Protein AF-A0A8B3EZ44-F1 (afdb_monomer_lite)

Sequence (104 aa):
MDNFSSDHFDFDDVQIYIIEEHIKGNKTIIKTDEVQKLLKETYYGAGSPKRKKEALDIIGYFETIRTFPTFEGKRKSFRVIAIGNPQRASKAVAAFLESMYEPP

Radius of gyration: 15.09 Å; chains: 1; bounding box: 39×29×43 Å

Secondary structure (DSSP, 8-state):
--S-SSS-----HHHHHHHHHHHTT--EEE--HHHHHHHHHHS-STTHHHHHHHHHHHTTEEEEEEEEE-TTS-EEEEEEEEES-HHHHHHHHHHHHHHHH---

Organism: NCBI:txid44688

Foldseek 3Di:
DPPQPDDQPPQFPLLVVQLVCVVVVNQKAFCDPVSVVSLCVRQDDPCSVVVSQVSQVQLQKHWDWDWDQDPVRDIDITTIIHGNDVVSNVSSNVSVVVVVPDDD

pLDDT: mean 85.62, std 14.69, range [35.66, 96.62]

Structure (mmCIF, N/CA/C/O backbone):
data_AF-A0A8B3EZ44-F1
#
_entry.id   AF-A0A8B3EZ44-F1
#
loop_
_atom_site.group_PDB
_atom_site.id
_atom_site.type_symbol
_atom_site.label_atom_id
_atom_site.label_alt_id
_atom_site.label_comp_id
_atom_site.label_asym_id
_atom_site.label_entity_id
_atom_site.label_seq_id
_atom_site.pdbx_PDB_ins_code
_atom_site.Cartn_x
_atom_site.Cartn_y
_atom_site.Cartn_z
_atom_site.occupancy
_atom_site.B_iso_or_equiv
_atom_site.auth_seq_id
_atom_site.auth_comp_id
_atom_site.auth_asym_id
_atom_site.auth_atom_id
_atom_site.pdbx_PDB_model_num
ATOM 1 N N . MET A 1 1 ? 2.481 11.389 -22.378 1.00 35.66 1 MET A N 1
ATOM 2 C CA . MET A 1 1 ? 3.547 10.472 -21.936 1.00 35.66 1 MET A CA 1
ATOM 3 C C . MET A 1 1 ? 2.869 9.347 -21.186 1.00 35.66 1 MET A C 1
ATOM 5 O O . MET A 1 1 ? 2.456 9.536 -20.047 1.00 35.66 1 MET A O 1
ATOM 9 N N . ASP A 1 2 ? 2.638 8.238 -21.878 1.00 39.41 2 ASP A N 1
ATOM 10 C CA . ASP A 1 2 ? 2.131 7.006 -21.285 1.00 39.41 2 ASP A CA 1
ATOM 11 C C . ASP A 1 2 ? 3.287 6.322 -20.556 1.00 39.41 2 ASP A C 1
ATOM 13 O O . ASP A 1 2 ? 4.099 5.639 -21.167 1.00 39.41 2 ASP A O 1
ATOM 17 N N . ASN A 1 3 ? 3.390 6.534 -19.243 1.00 43.97 3 ASN A N 1
ATOM 18 C CA . ASN A 1 3 ? 4.411 5.908 -18.386 1.00 43.97 3 ASN A CA 1
ATOM 19 C C . ASN A 1 3 ? 4.152 4.403 -18.144 1.00 43.97 3 ASN A C 1
ATOM 21 O O . ASN A 1 3 ? 4.413 3.900 -17.059 1.00 43.97 3 ASN A O 1
ATOM 25 N N . PHE A 1 4 ? 3.571 3.697 -19.112 1.00 51.06 4 PHE A N 1
ATOM 26 C CA . PHE A 1 4 ? 3.177 2.289 -18.996 1.00 51.06 4 PHE A CA 1
ATOM 27 C C . PHE A 1 4 ? 3.585 1.505 -20.251 1.00 51.06 4 PHE A C 1
ATOM 29 O O . PHE A 1 4 ? 2.822 0.693 -20.761 1.00 51.06 4 PHE A O 1
ATOM 36 N N . SER A 1 5 ? 4.764 1.805 -20.798 1.00 41.59 5 SER A N 1
ATOM 37 C CA . SER A 1 5 ? 5.341 1.055 -21.912 1.00 41.59 5 SER A CA 1
ATOM 38 C C . SER A 1 5 ? 6.316 0.017 -21.367 1.00 41.59 5 SER A C 1
ATOM 40 O O . SER A 1 5 ? 7.407 0.395 -20.973 1.00 41.59 5 SER A O 1
ATOM 42 N N . SER A 1 6 ? 5.909 -1.255 -21.379 1.00 42.88 6 SER A N 1
ATOM 43 C CA . SER A 1 6 ? 6.721 -2.476 -21.570 1.00 42.88 6 SER A CA 1
ATOM 44 C C . SER A 1 6 ? 8.015 -2.722 -20.763 1.00 42.88 6 SER A C 1
ATOM 46 O O . SER A 1 6 ? 8.658 -3.740 -21.008 1.00 42.88 6 SER A O 1
ATOM 48 N N . ASP A 1 7 ? 8.413 -1.879 -19.817 1.00 46.81 7 ASP A N 1
ATOM 49 C CA . ASP A 1 7 ? 9.476 -2.215 -18.868 1.00 46.81 7 ASP A CA 1
ATOM 50 C C . ASP A 1 7 ? 8.857 -3.050 -17.742 1.00 46.81 7 ASP A C 1
ATOM 52 O O . ASP A 1 7 ? 7.855 -2.629 -17.156 1.00 46.81 7 ASP A O 1
ATOM 56 N N . HIS A 1 8 ? 9.412 -4.236 -17.464 1.00 53.78 8 HIS A N 1
ATOM 57 C CA . HIS A 1 8 ? 9.010 -5.064 -16.325 1.00 53.78 8 HIS A CA 1
ATOM 58 C C . HIS A 1 8 ? 8.858 -4.185 -15.083 1.00 53.78 8 HIS A C 1
ATOM 60 O O . HIS A 1 8 ? 9.807 -3.554 -14.613 1.00 53.78 8 HIS A O 1
ATOM 66 N N . PHE A 1 9 ? 7.626 -4.086 -14.594 1.00 63.53 9 PHE A N 1
ATOM 67 C CA . PHE A 1 9 ? 7.335 -3.302 -13.413 1.00 63.53 9 PHE A CA 1
ATOM 68 C C . PHE A 1 9 ? 7.755 -4.140 -12.206 1.00 63.53 9 PHE A C 1
ATOM 70 O O . PHE A 1 9 ? 6.985 -4.969 -11.726 1.00 63.53 9 PHE A O 1
ATOM 77 N N . ASP A 1 10 ? 8.990 -3.955 -11.741 1.00 79.31 10 ASP A N 1
ATOM 78 C CA . ASP A 1 10 ? 9.467 -4.577 -10.506 1.00 79.31 10 ASP A CA 1
ATOM 79 C C . ASP A 1 10 ? 8.754 -3.920 -9.318 1.00 79.31 10 ASP A C 1
ATOM 81 O O . ASP A 1 10 ? 9.190 -2.902 -8.771 1.00 79.31 10 ASP A O 1
ATOM 85 N N . PHE A 1 11 ? 7.597 -4.472 -8.955 1.00 88.38 11 PHE A N 1
ATOM 86 C CA . PHE A 1 11 ? 6.870 -4.068 -7.761 1.00 88.38 11 PHE A CA 1
ATOM 87 C C . PHE A 1 11 ? 7.653 -4.481 -6.514 1.00 88.38 11 PHE A C 1
ATOM 89 O O . PHE A 1 11 ? 8.079 -5.628 -6.384 1.00 88.38 11 PHE A O 1
ATOM 96 N N . ASP A 1 12 ? 7.805 -3.558 -5.567 1.00 91.50 12 ASP A N 1
ATOM 97 C CA . ASP A 1 12 ? 8.353 -3.892 -4.253 1.00 91.50 12 ASP A CA 1
ATOM 98 C C . ASP A 1 12 ? 7.336 -4.668 -3.388 1.00 91.50 12 ASP A C 1
ATOM 100 O O . ASP A 1 12 ? 6.133 -4.681 -3.670 1.00 91.50 12 ASP A O 1
ATOM 104 N N . ASP A 1 13 ? 7.802 -5.290 -2.299 1.00 91.88 13 ASP A N 1
ATOM 105 C CA . ASP A 1 13 ? 6.958 -6.132 -1.433 1.00 91.88 13 ASP A CA 1
ATOM 106 C C . ASP A 1 13 ? 5.708 -5.404 -0.901 1.00 91.88 13 ASP A C 1
ATOM 108 O O . ASP A 1 13 ? 4.647 -6.006 -0.720 1.00 91.88 13 ASP A O 1
ATOM 112 N N . VAL A 1 14 ? 5.803 -4.091 -0.653 1.00 94.31 14 VAL A N 1
ATOM 113 C CA . VAL A 1 14 ? 4.665 -3.284 -0.192 1.00 94.31 14 VAL A CA 1
ATOM 114 C C . VAL A 1 14 ? 3.665 -3.091 -1.324 1.00 94.31 14 VAL A C 1
ATOM 116 O O . VAL A 1 14 ? 2.459 -3.208 -1.098 1.00 94.31 14 VAL A O 1
ATOM 119 N N . GLN A 1 15 ? 4.140 -2.768 -2.525 1.00 94.38 15 GLN A N 1
ATOM 120 C CA . GLN A 1 15 ? 3.287 -2.583 -3.693 1.00 94.38 15 GLN A CA 1
ATOM 121 C C . GLN A 1 15 ? 2.561 -3.880 -4.055 1.00 94.38 15 GLN A C 1
ATOM 123 O O . GLN A 1 15 ? 1.347 -3.835 -4.258 1.00 94.38 15 GLN A O 1
ATOM 128 N N . ILE A 1 16 ? 3.264 -5.018 -4.038 1.00 94.38 16 ILE A N 1
ATOM 129 C CA . ILE A 1 16 ? 2.677 -6.348 -4.250 1.00 94.38 16 ILE A CA 1
ATOM 130 C C . ILE A 1 16 ? 1.568 -6.596 -3.226 1.00 94.38 16 ILE A C 1
ATOM 132 O O . ILE A 1 16 ? 0.422 -6.823 -3.610 1.00 94.38 16 ILE A O 1
ATOM 136 N N . TYR A 1 17 ? 1.863 -6.444 -1.930 1.00 94.81 17 TYR A N 1
ATOM 137 C CA . TYR A 1 17 ? 0.874 -6.637 -0.866 1.00 94.81 17 TYR A CA 1
ATOM 138 C C . TYR A 1 17 ? -0.385 -5.775 -1.066 1.00 94.81 17 TYR A C 1
ATOM 140 O O . TYR A 1 17 ? -1.513 -6.249 -0.926 1.00 94.81 17 TYR A O 1
ATOM 148 N N . ILE A 1 18 ? -0.220 -4.498 -1.427 1.00 95.38 18 ILE A N 1
ATOM 149 C CA . ILE A 1 18 ? -1.350 -3.586 -1.653 1.00 95.38 18 ILE A CA 1
ATOM 150 C C . ILE A 1 18 ? -2.179 -4.002 -2.875 1.00 95.38 18 ILE A C 1
ATOM 152 O O . ILE A 1 18 ? -3.410 -3.909 -2.835 1.00 95.38 18 ILE A O 1
ATOM 156 N N . ILE A 1 19 ? -1.524 -4.430 -3.956 1.00 94.25 19 ILE A N 1
ATOM 157 C CA . ILE A 1 19 ? -2.185 -4.897 -5.178 1.00 94.25 19 ILE A CA 1
ATOM 158 C C . ILE A 1 19 ? -2.965 -6.188 -4.897 1.00 94.25 19 ILE A C 1
ATOM 160 O O . ILE A 1 19 ? -4.132 -6.284 -5.277 1.00 94.25 19 ILE A O 1
ATOM 164 N N . GLU A 1 20 ? -2.389 -7.139 -4.163 1.00 94.06 20 GLU A N 1
ATOM 165 C CA . GLU A 1 20 ? -3.082 -8.364 -3.750 1.00 94.06 20 GLU A CA 1
ATOM 166 C C . GLU A 1 20 ? -4.319 -8.069 -2.895 1.00 94.06 20 GLU A C 1
ATOM 168 O O . GLU A 1 20 ? -5.396 -8.620 -3.133 1.00 94.06 20 GLU A O 1
ATOM 173 N N . GLU A 1 21 ? -4.203 -7.163 -1.921 1.00 94.88 21 GLU A N 1
ATOM 174 C CA . GLU A 1 21 ? -5.346 -6.723 -1.120 1.00 94.88 21 GLU A CA 1
ATOM 175 C C . GLU A 1 21 ? -6.415 -6.043 -1.988 1.00 94.88 21 GLU A C 1
ATOM 177 O O . GLU A 1 21 ? -7.608 -6.292 -1.796 1.00 94.88 21 GLU A O 1
ATOM 182 N N . HIS A 1 22 ? -6.024 -5.258 -3.000 1.00 94.06 22 HIS A N 1
ATOM 183 C CA . HIS A 1 22 ? -6.969 -4.701 -3.972 1.00 94.06 22 HIS A CA 1
ATOM 184 C C . HIS A 1 22 ? -7.741 -5.800 -4.702 1.00 94.06 22 HIS A C 1
ATOM 186 O O . HIS A 1 22 ? -8.966 -5.711 -4.801 1.00 94.06 22 HIS A O 1
ATOM 192 N N . ILE A 1 23 ? -7.041 -6.823 -5.203 1.00 92.38 23 ILE A N 1
ATOM 193 C CA . ILE A 1 23 ? -7.631 -7.949 -5.940 1.00 92.38 23 ILE A CA 1
ATOM 194 C C . ILE A 1 23 ? -8.634 -8.704 -5.056 1.00 92.38 23 ILE A C 1
ATOM 196 O O . ILE A 1 23 ? -9.714 -9.062 -5.522 1.00 92.38 23 ILE A O 1
ATOM 200 N N . LYS A 1 24 ? -8.343 -8.853 -3.756 1.00 93.88 24 LYS A N 1
ATOM 201 C CA . LYS A 1 24 ? -9.272 -9.422 -2.757 1.00 93.88 24 LYS A CA 1
ATOM 202 C C . LYS A 1 24 ? -10.474 -8.516 -2.436 1.00 93.88 24 LYS A C 1
ATOM 204 O O . LYS A 1 24 ? -11.376 -8.930 -1.713 1.00 93.88 24 LYS A O 1
ATOM 209 N N . GLY A 1 25 ? -10.504 -7.285 -2.949 1.00 90.50 25 GLY A N 1
ATOM 210 C CA . GLY A 1 25 ? -11.564 -6.296 -2.727 1.00 90.50 25 GLY A CA 1
ATOM 211 C C . GLY A 1 25 ? -11.270 -5.273 -1.620 1.00 90.50 25 GLY A C 1
ATOM 212 O O . GLY A 1 25 ? -12.060 -4.344 -1.415 1.00 90.50 25 GLY A O 1
ATOM 213 N N . ASN A 1 26 ? -10.125 -5.372 -0.942 1.00 90.31 26 ASN A N 1
ATOM 214 C CA . ASN A 1 26 ? -9.724 -4.484 0.146 1.00 90.31 26 ASN A CA 1
ATOM 215 C C . ASN A 1 26 ? -9.083 -3.197 -0.395 1.00 90.31 26 ASN A C 1
ATOM 217 O O . ASN A 1 26 ? -7.871 -3.044 -0.512 1.00 90.31 26 ASN A O 1
ATOM 221 N N . LYS A 1 27 ? -9.921 -2.198 -0.687 1.00 87.75 27 LYS A N 1
ATOM 222 C CA . LYS A 1 27 ? -9.492 -0.891 -1.237 1.00 87.75 27 LYS A CA 1
ATOM 223 C C . LYS A 1 27 ? -8.913 0.079 -0.199 1.00 87.75 27 LYS A C 1
ATOM 225 O O . LYS A 1 27 ? -8.554 1.215 -0.521 1.00 87.75 27 LYS A O 1
ATOM 230 N N . THR A 1 28 ? -8.908 -0.297 1.075 1.00 92.06 28 THR A N 1
ATOM 231 C CA . THR A 1 28 ? -8.364 0.504 2.174 1.00 92.06 28 THR A CA 1
ATOM 232 C C . THR A 1 28 ? -7.705 -0.427 3.174 1.00 92.06 28 THR A C 1
ATOM 234 O O . THR A 1 28 ? -8.369 -1.271 3.763 1.00 92.06 28 THR A O 1
ATOM 237 N N . ILE A 1 29 ? -6.408 -0.235 3.378 1.00 93.81 29 ILE A N 1
ATOM 238 C CA . ILE A 1 29 ? -5.567 -1.104 4.195 1.00 93.81 29 ILE A CA 1
ATOM 239 C C . ILE A 1 29 ? -5.253 -0.368 5.491 1.00 93.81 29 ILE A C 1
ATOM 241 O O . ILE A 1 29 ? -4.682 0.726 5.478 1.00 93.81 29 ILE A O 1
ATOM 245 N N . ILE A 1 30 ? -5.639 -0.949 6.623 1.00 92.56 30 ILE A N 1
ATOM 246 C CA . ILE A 1 30 ? -5.305 -0.405 7.941 1.00 92.56 30 ILE A CA 1
ATOM 247 C C . ILE A 1 30 ? -3.840 -0.713 8.235 1.00 92.56 30 ILE A C 1
ATOM 249 O O . ILE A 1 30 ? -3.390 -1.838 8.054 1.00 92.56 30 ILE A O 1
ATOM 253 N N . LYS A 1 31 ? -3.088 0.278 8.725 1.00 91.94 31 LYS A N 1
ATOM 254 C CA . LYS A 1 31 ? -1.677 0.096 9.084 1.00 91.94 31 LYS A CA 1
ATOM 255 C C . LYS A 1 31 ? -1.510 -0.635 10.421 1.00 91.94 31 LYS A C 1
ATOM 257 O O . LYS A 1 31 ? -1.122 -0.021 11.418 1.00 91.94 31 LYS A O 1
ATOM 262 N N . THR A 1 32 ? -1.817 -1.928 10.432 1.00 90.88 32 THR A N 1
ATOM 263 C CA . THR A 1 32 ? -1.514 -2.847 11.539 1.00 90.88 32 THR A CA 1
ATOM 264 C C . THR A 1 32 ? -0.003 -2.945 11.773 1.00 90.88 32 THR A C 1
ATOM 266 O O . THR A 1 32 ? 0.791 -2.412 10.992 1.00 90.88 32 THR A O 1
ATOM 269 N N . ASP A 1 33 ? 0.413 -3.609 12.852 1.00 90.50 33 ASP A N 1
ATOM 270 C CA . ASP A 1 33 ? 1.838 -3.786 13.158 1.00 90.50 33 ASP A CA 1
ATOM 271 C C . ASP A 1 33 ? 2.578 -4.552 12.052 1.00 90.50 33 ASP A C 1
ATOM 273 O O . ASP A 1 33 ? 3.709 -4.203 11.720 1.00 90.50 33 ASP A O 1
ATOM 277 N N . GLU A 1 34 ? 1.914 -5.513 11.407 1.00 91.25 34 GLU A N 1
ATOM 278 C CA . GLU A 1 34 ? 2.454 -6.268 10.270 1.00 91.25 34 GLU A CA 1
ATOM 279 C C . GLU A 1 34 ? 2.696 -5.369 9.055 1.00 91.25 34 GLU A C 1
ATOM 281 O O . GLU A 1 34 ? 3.805 -5.326 8.526 1.00 91.25 34 GLU A O 1
ATOM 286 N N . VAL A 1 35 ? 1.706 -4.555 8.670 1.00 91.56 35 VAL A N 1
ATOM 287 C CA . VAL A 1 35 ? 1.853 -3.588 7.568 1.00 91.56 35 VAL A CA 1
ATOM 288 C C . VAL A 1 35 ? 2.932 -2.556 7.896 1.00 91.56 35 VAL A C 1
ATOM 290 O O . VAL A 1 35 ? 3.693 -2.133 7.029 1.00 91.56 35 VAL A O 1
ATOM 293 N N . GLN A 1 36 ? 3.035 -2.128 9.156 1.00 91.25 36 GLN A N 1
ATOM 294 C CA . GLN A 1 36 ? 4.094 -1.213 9.581 1.00 91.25 36 GLN A CA 1
ATOM 295 C C . GLN A 1 36 ? 5.481 -1.851 9.547 1.00 91.25 36 GLN A C 1
ATOM 297 O O . GLN A 1 36 ? 6.445 -1.140 9.260 1.00 91.25 36 GLN A O 1
ATOM 302 N N . LYS A 1 37 ? 5.591 -3.146 9.848 1.00 93.19 37 LYS A N 1
ATOM 303 C CA . LYS A 1 37 ? 6.835 -3.904 9.735 1.00 93.19 37 LYS A CA 1
ATOM 304 C C . LYS A 1 37 ? 7.253 -4.022 8.270 1.00 93.19 37 LYS A C 1
ATOM 306 O O . LYS A 1 37 ? 8.348 -3.571 7.952 1.00 93.19 37 LYS A O 1
ATOM 311 N N . LEU A 1 38 ? 6.343 -4.450 7.392 1.00 94.00 38 LEU A N 1
ATOM 312 C CA . 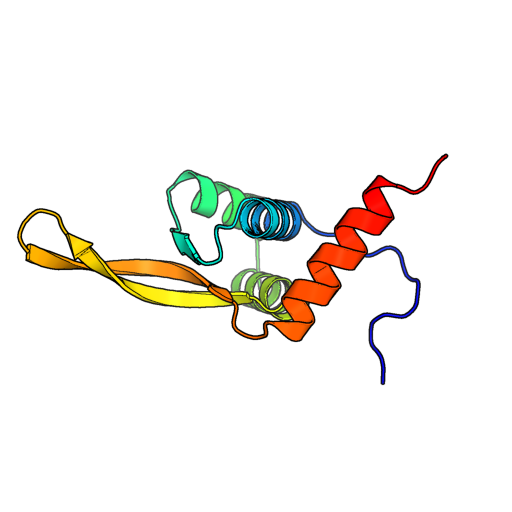LEU A 1 38 ? 6.575 -4.533 5.947 1.00 94.00 38 LEU A CA 1
ATOM 313 C C . LEU A 1 38 ? 7.060 -3.190 5.377 1.00 94.00 38 LEU A C 1
ATOM 315 O O . LEU A 1 38 ? 8.122 -3.104 4.774 1.00 94.00 38 LEU A O 1
ATOM 319 N N . LEU A 1 39 ? 6.360 -2.091 5.686 1.00 91.94 39 LEU A N 1
ATOM 320 C CA . LEU A 1 39 ? 6.764 -0.747 5.255 1.00 91.94 39 LEU A CA 1
ATOM 321 C C . LEU A 1 39 ? 8.166 -0.339 5.728 1.00 91.94 39 LEU A C 1
ATOM 323 O O . LEU A 1 39 ? 8.824 0.450 5.052 1.00 91.94 39 LEU A O 1
ATOM 327 N N . LYS A 1 40 ? 8.597 -0.790 6.911 1.00 91.56 40 LYS A N 1
ATOM 328 C CA . LYS A 1 40 ? 9.931 -0.484 7.449 1.00 91.56 40 LYS A CA 1
ATOM 329 C C . LYS A 1 40 ? 11.008 -1.356 6.818 1.00 91.56 40 LYS A C 1
ATOM 331 O O . LYS A 1 40 ? 12.105 -0.851 6.616 1.00 91.56 40 LYS A O 1
ATOM 336 N N . GLU A 1 41 ? 10.705 -2.621 6.547 1.00 92.50 41 GLU A N 1
ATOM 337 C CA . GLU A 1 41 ? 11.618 -3.566 5.901 1.00 92.50 41 GLU A CA 1
ATOM 338 C C . GLU A 1 41 ? 11.879 -3.150 4.450 1.00 92.50 41 GLU A C 1
ATOM 340 O O . GLU A 1 41 ? 13.035 -3.031 4.051 1.00 92.50 41 GLU A O 1
ATOM 345 N N . THR A 1 42 ? 10.829 -2.792 3.707 1.00 90.81 42 THR A N 1
ATOM 346 C CA . THR A 1 42 ? 10.943 -2.335 2.315 1.00 90.81 42 THR A CA 1
ATOM 347 C C . THR A 1 42 ? 11.519 -0.917 2.217 1.00 90.81 42 THR A C 1
ATOM 349 O O . THR A 1 42 ? 12.405 -0.645 1.407 1.00 90.81 42 THR A O 1
ATOM 352 N N . TYR A 1 43 ? 11.072 0.015 3.070 1.00 90.94 43 TYR A N 1
ATOM 353 C CA . TYR A 1 43 ? 11.518 1.413 3.042 1.00 90.94 43 TYR A CA 1
ATOM 354 C C . TYR A 1 43 ? 12.321 1.778 4.297 1.00 90.94 43 TYR A C 1
ATOM 356 O O . TYR A 1 43 ? 11.862 2.532 5.161 1.00 90.94 43 TYR A O 1
ATOM 364 N N . TYR A 1 44 ? 13.563 1.300 4.379 1.00 87.00 44 TYR A N 1
ATOM 365 C CA . TYR A 1 44 ? 14.501 1.679 5.441 1.00 87.00 44 TYR A CA 1
ATOM 366 C C . TYR A 1 44 ? 15.499 2.766 4.997 1.00 87.00 44 TYR A C 1
ATOM 368 O O . TYR A 1 44 ? 15.755 2.980 3.809 1.00 87.00 44 TYR A O 1
ATOM 376 N N . GLY A 1 45 ? 16.094 3.464 5.969 1.00 87.12 45 GLY A N 1
ATOM 377 C CA . GLY A 1 45 ? 17.179 4.426 5.744 1.00 87.12 45 GLY A CA 1
ATOM 378 C C . GLY A 1 45 ? 16.740 5.845 5.357 1.00 87.12 45 GLY A C 1
ATOM 379 O O . GLY A 1 45 ? 15.560 6.204 5.391 1.00 87.12 45 GLY A O 1
ATOM 380 N N . ALA A 1 46 ? 17.720 6.683 5.006 1.00 82.56 46 ALA A N 1
ATOM 381 C CA . ALA A 1 46 ? 17.491 8.086 4.663 1.00 82.56 46 ALA A CA 1
ATOM 382 C C . ALA A 1 46 ? 16.554 8.223 3.447 1.00 82.56 46 ALA A C 1
ATOM 384 O O . ALA A 1 46 ? 16.626 7.456 2.484 1.00 82.56 46 ALA A O 1
ATOM 385 N N . GLY A 1 47 ? 15.629 9.184 3.503 1.00 85.81 47 GLY A N 1
ATOM 386 C CA . GLY A 1 47 ? 14.651 9.406 2.433 1.00 85.81 47 GLY A CA 1
ATOM 387 C C . GLY A 1 47 ? 13.530 8.362 2.347 1.00 85.81 47 GLY A C 1
ATOM 388 O O . GLY A 1 47 ? 12.736 8.426 1.408 1.00 85.81 47 GLY A O 1
ATOM 389 N N . SER A 1 48 ? 13.408 7.439 3.311 1.00 87.06 48 SER A N 1
ATOM 390 C CA . SER A 1 48 ? 12.326 6.445 3.324 1.00 87.06 48 SER A CA 1
ATOM 391 C C . SER A 1 48 ? 10.909 7.030 3.248 1.00 87.06 48 SER A C 1
ATOM 393 O O . SER A 1 48 ? 10.093 6.454 2.527 1.00 87.06 48 SER A O 1
ATOM 395 N N . PRO A 1 49 ? 10.572 8.186 3.868 1.00 88.62 49 PRO A N 1
ATOM 396 C CA . PRO A 1 49 ? 9.221 8.731 3.742 1.00 88.62 49 PRO A CA 1
ATOM 397 C C . PRO A 1 49 ? 8.896 9.153 2.306 1.00 88.62 49 PRO A C 1
ATOM 399 O O . PRO A 1 49 ? 7.758 8.999 1.870 1.00 88.62 49 PRO A O 1
ATOM 402 N N . LYS A 1 50 ? 9.897 9.664 1.575 1.00 91.81 50 LYS A N 1
ATOM 403 C CA . LYS A 1 50 ? 9.754 10.087 0.180 1.00 91.81 50 LYS A CA 1
ATOM 404 C C . LYS A 1 50 ? 9.615 8.874 -0.740 1.00 91.81 50 LYS A C 1
ATOM 406 O O . LYS A 1 50 ? 8.626 8.809 -1.458 1.00 91.81 50 LYS A O 1
ATOM 411 N N . ARG A 1 51 ? 10.513 7.887 -0.619 1.00 90.44 51 ARG A N 1
ATOM 41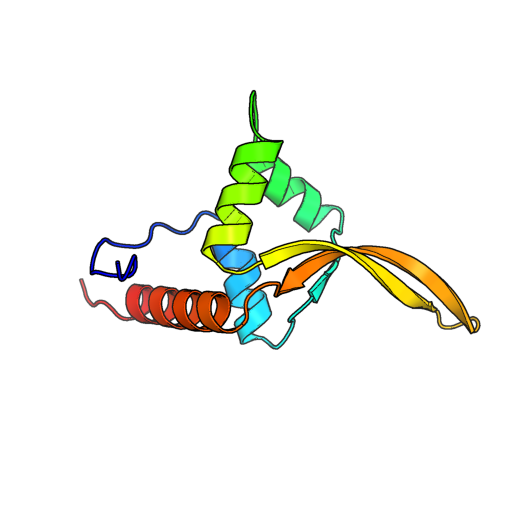2 C CA . ARG A 1 51 ? 10.464 6.636 -1.399 1.00 90.44 51 ARG A CA 1
ATOM 413 C C . ARG A 1 51 ? 9.140 5.899 -1.224 1.00 90.44 51 ARG A C 1
ATOM 415 O O . ARG A 1 51 ? 8.489 5.576 -2.205 1.00 90.44 51 ARG A O 1
ATOM 422 N N . LYS A 1 52 ? 8.683 5.741 0.021 1.00 93.06 52 LYS A N 1
ATOM 423 C CA . LYS A 1 52 ? 7.371 5.155 0.315 1.00 93.06 52 LYS A CA 1
ATOM 424 C C . LYS A 1 52 ? 6.236 5.927 -0.358 1.00 93.06 52 LYS A C 1
ATOM 426 O O . LYS A 1 52 ? 5.336 5.329 -0.930 1.00 93.06 52 LYS A O 1
ATOM 431 N N . LYS A 1 53 ? 6.240 7.261 -0.268 1.00 93.19 53 LYS A N 1
ATOM 432 C CA . LYS A 1 53 ? 5.192 8.084 -0.886 1.00 93.19 53 LYS A CA 1
ATOM 433 C C . LYS A 1 53 ? 5.182 7.923 -2.408 1.00 93.19 53 LYS A C 1
ATOM 435 O O . LYS A 1 53 ? 4.107 7.806 -2.979 1.00 93.19 53 LYS A O 1
ATOM 440 N N . GLU A 1 54 ? 6.354 7.922 -3.034 1.00 92.31 54 GLU A N 1
ATOM 441 C CA . GLU A 1 54 ? 6.513 7.729 -4.479 1.00 92.31 54 GLU A CA 1
ATOM 442 C C . GLU A 1 54 ? 6.043 6.335 -4.906 1.00 92.31 54 GLU A C 1
ATOM 444 O O . GLU A 1 54 ? 5.224 6.230 -5.813 1.00 92.31 54 GLU A O 1
ATOM 449 N N . ALA A 1 55 ? 6.454 5.284 -4.194 1.00 92.44 55 ALA A N 1
ATOM 450 C CA . ALA A 1 55 ? 6.035 3.911 -4.463 1.00 92.44 55 ALA A CA 1
ATOM 451 C C . ALA A 1 55 ? 4.513 3.726 -4.366 1.00 92.44 55 ALA A C 1
ATOM 453 O O . ALA A 1 55 ? 3.903 3.103 -5.236 1.00 92.44 55 ALA A O 1
ATOM 454 N N . LEU A 1 56 ? 3.874 4.325 -3.356 1.00 94.88 56 LEU A N 1
ATOM 455 C CA . LEU A 1 56 ? 2.415 4.320 -3.249 1.00 94.88 56 LEU A CA 1
ATOM 456 C C . LEU A 1 56 ? 1.759 5.105 -4.396 1.00 94.88 56 LEU A C 1
ATOM 458 O O . LEU A 1 56 ? 0.793 4.622 -4.983 1.00 94.88 56 LEU A O 1
ATOM 462 N N . ASP A 1 57 ? 2.279 6.284 -4.749 1.00 94.00 57 ASP A N 1
ATOM 463 C CA . ASP A 1 57 ? 1.701 7.127 -5.807 1.00 94.00 57 ASP A CA 1
ATOM 464 C C . ASP A 1 57 ? 1.765 6.468 -7.193 1.00 94.00 57 ASP A C 1
ATOM 466 O O . ASP A 1 57 ? 0.831 6.610 -7.995 1.00 94.00 57 ASP A O 1
ATOM 470 N N . ILE A 1 58 ? 2.834 5.705 -7.448 1.00 92.38 58 ILE A N 1
ATOM 471 C CA . ILE A 1 58 ? 3.025 4.905 -8.662 1.00 92.38 58 ILE A CA 1
ATOM 472 C C . ILE A 1 58 ? 1.845 3.947 -8.870 1.00 92.38 58 ILE A C 1
ATOM 474 O O . ILE A 1 58 ? 1.243 3.938 -9.945 1.00 92.38 58 ILE A O 1
ATOM 478 N N . ILE A 1 59 ? 1.438 3.227 -7.822 1.00 93.81 59 ILE A N 1
ATOM 479 C CA . ILE A 1 59 ? 0.296 2.302 -7.874 1.00 93.81 59 ILE A CA 1
ATOM 480 C C . ILE A 1 59 ? -1.053 2.991 -7.607 1.00 93.81 59 ILE A C 1
ATOM 482 O O . ILE A 1 59 ? -2.087 2.338 -7.509 1.00 93.81 59 ILE A O 1
ATOM 486 N N . GLY A 1 60 ? -1.085 4.322 -7.493 1.00 94.50 60 GLY A N 1
ATOM 487 C CA . GLY A 1 60 ? -2.314 5.092 -7.280 1.00 94.50 60 GLY A CA 1
ATOM 488 C C . GLY A 1 60 ? -2.843 5.086 -5.843 1.00 94.50 60 GLY A C 1
ATOM 489 O O . GLY A 1 60 ? -4.026 5.368 -5.626 1.00 94.50 60 GLY A O 1
ATOM 490 N N . TYR A 1 61 ? -1.992 4.795 -4.863 1.00 96.62 61 TYR A N 1
ATOM 491 C CA . TYR A 1 61 ? -2.301 4.783 -3.436 1.00 96.62 61 TYR A CA 1
ATOM 492 C C . TYR A 1 61 ? -1.609 5.916 -2.678 1.00 96.62 61 TYR A C 1
ATOM 494 O O . TYR A 1 61 ? -0.665 6.543 -3.147 1.00 96.62 61 TYR A O 1
ATOM 502 N N . PHE A 1 62 ? -2.085 6.190 -1.465 1.00 96.12 62 PHE A N 1
ATOM 503 C CA . PHE A 1 62 ? -1.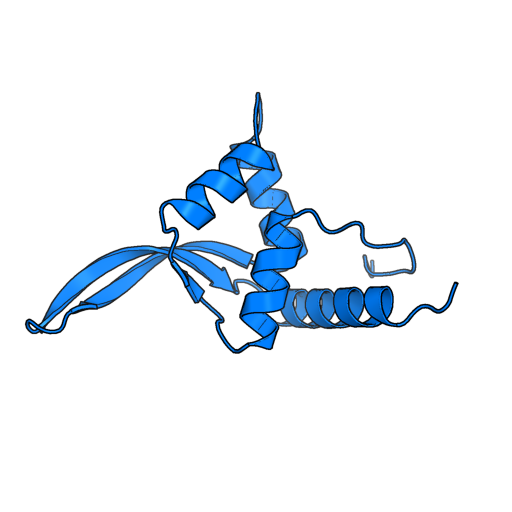458 7.143 -0.555 1.00 96.12 62 PHE A CA 1
ATOM 504 C C . PHE A 1 62 ? -1.789 6.829 0.906 1.00 96.12 62 PHE A C 1
ATOM 506 O O . PHE A 1 62 ? -2.767 6.142 1.211 1.00 96.12 62 PHE A O 1
ATOM 513 N N . GLU A 1 63 ? -0.983 7.361 1.826 1.00 94.38 63 GLU A N 1
ATOM 514 C CA . GLU A 1 63 ? -1.269 7.298 3.259 1.00 94.38 63 GLU A CA 1
ATOM 515 C C . GLU A 1 63 ? -2.223 8.420 3.678 1.00 94.38 63 GLU A C 1
ATOM 517 O O . GLU A 1 63 ? -2.016 9.591 3.360 1.00 94.38 63 GLU A O 1
ATOM 522 N N . THR A 1 64 ? -3.251 8.074 4.449 1.00 94.94 64 THR A N 1
ATOM 523 C CA . THR A 1 64 ? -4.199 9.041 5.009 1.00 94.94 64 THR A CA 1
ATOM 524 C C . THR A 1 64 ? -4.745 8.577 6.354 1.00 94.94 64 THR A C 1
ATOM 526 O O . THR A 1 64 ? -4.438 7.481 6.824 1.00 94.94 64 THR A O 1
ATOM 529 N N . ILE A 1 65 ? -5.544 9.417 7.005 1.00 93.75 65 ILE A N 1
ATOM 530 C CA . ILE A 1 65 ? -6.275 9.067 8.221 1.00 93.75 65 ILE A CA 1
ATOM 531 C C . ILE A 1 65 ? -7.746 8.909 7.851 1.00 93.75 65 ILE A C 1
ATOM 533 O O . ILE A 1 65 ? -8.352 9.825 7.299 1.00 93.75 65 ILE A O 1
ATOM 537 N N . ARG A 1 66 ? -8.332 7.752 8.167 1.00 90.38 66 ARG A N 1
ATOM 538 C CA . ARG A 1 66 ? -9.773 7.515 8.021 1.00 90.38 66 ARG A CA 1
ATOM 539 C C . ARG A 1 66 ? -10.399 7.160 9.354 1.00 90.38 66 ARG A C 1
ATOM 541 O O . ARG A 1 66 ? -9.787 6.500 10.192 1.00 90.38 66 ARG A O 1
ATOM 548 N N . THR A 1 67 ? -11.631 7.613 9.537 1.00 90.25 67 THR A N 1
ATOM 549 C CA . THR A 1 67 ? -12.382 7.428 10.773 1.00 90.25 67 THR A CA 1
ATOM 550 C C . THR A 1 67 ? -13.499 6.421 10.560 1.00 90.25 67 THR A C 1
ATOM 552 O O . THR A 1 67 ? -14.447 6.692 9.820 1.00 90.25 67 THR A O 1
ATOM 555 N N . PHE A 1 68 ? -13.406 5.297 11.261 1.00 86.25 68 PHE A N 1
ATOM 556 C CA . PHE A 1 68 ? -14.344 4.185 11.173 1.00 86.25 68 PHE A CA 1
ATOM 557 C C . PHE A 1 68 ? -15.255 4.154 12.408 1.00 86.25 68 PHE A C 1
ATOM 559 O O . PHE A 1 68 ? -14.811 4.531 13.501 1.00 86.25 68 PHE A O 1
ATOM 566 N N . PRO A 1 69 ? -16.526 3.746 12.256 1.00 85.50 69 PRO A N 1
ATOM 567 C CA . PRO A 1 69 ? -17.397 3.496 13.396 1.00 85.50 69 PRO A CA 1
ATOM 568 C C . PRO A 1 69 ? -16.871 2.300 14.201 1.00 85.50 69 PRO A C 1
ATOM 570 O O . PRO A 1 69 ? -16.390 1.320 13.634 1.00 85.50 69 PRO A O 1
ATOM 573 N N . THR A 1 70 ? -16.942 2.384 15.525 1.00 82.50 70 THR A N 1
ATOM 574 C CA . THR A 1 70 ? -16.686 1.265 16.432 1.00 82.50 70 THR A CA 1
ATOM 575 C C . THR A 1 70 ? -18.006 0.626 16.847 1.00 82.50 70 THR A C 1
ATOM 577 O O . THR A 1 70 ? -19.065 1.247 16.767 1.00 82.50 70 THR A O 1
ATOM 580 N N . PHE A 1 71 ? -17.932 -0.613 17.334 1.00 78.88 71 PHE A N 1
ATOM 581 C CA . PHE A 1 71 ? -19.088 -1.347 17.855 1.00 78.88 71 PHE A CA 1
ATOM 582 C C . PHE A 1 71 ? -19.835 -0.583 18.968 1.00 78.88 71 PHE A C 1
ATOM 584 O O . PHE A 1 71 ? -21.052 -0.652 19.059 1.00 78.88 71 PHE A O 1
ATOM 591 N N . GLU A 1 72 ? -19.123 0.224 19.760 1.00 81.31 72 GLU A N 1
ATOM 592 C CA . GLU A 1 72 ? -19.689 1.061 20.830 1.00 81.31 72 GLU A CA 1
ATOM 593 C C . GLU A 1 72 ? -20.358 2.362 20.331 1.00 81.31 72 GLU A C 1
ATOM 595 O O . GLU A 1 72 ? -20.629 3.263 21.124 1.00 81.31 72 GLU A O 1
ATOM 600 N N . GLY A 1 73 ? -20.548 2.535 19.018 1.00 81.88 73 GLY A N 1
ATOM 601 C CA . GLY A 1 73 ? -21.115 3.758 18.431 1.00 81.88 73 GLY A CA 1
ATOM 602 C C . GLY A 1 73 ? -20.169 4.966 18.443 1.00 81.88 73 GLY A C 1
ATOM 603 O O . GLY A 1 73 ? -20.558 6.069 18.059 1.00 81.88 73 GLY A O 1
ATOM 604 N N . LYS A 1 74 ? -18.910 4.780 18.854 1.00 84.88 74 LYS A N 1
ATOM 605 C CA . LYS A 1 74 ? -17.867 5.811 18.784 1.00 84.88 74 LYS A CA 1
ATOM 606 C C . LYS A 1 74 ? -17.186 5.785 17.418 1.00 84.88 74 LYS A C 1
ATOM 608 O O . LYS A 1 74 ? -17.380 4.890 16.603 1.00 84.88 74 LYS A O 1
ATOM 613 N N . ARG A 1 75 ? -16.362 6.793 17.150 1.00 86.38 75 ARG A N 1
ATOM 614 C CA . ARG A 1 75 ? -15.568 6.900 15.925 1.00 86.38 75 ARG A CA 1
ATOM 615 C C . ARG A 1 75 ? -14.090 6.786 16.273 1.00 86.38 75 ARG A C 1
ATOM 617 O O . ARG A 1 75 ? -13.609 7.534 17.118 1.00 86.38 75 ARG A O 1
ATOM 624 N N . LYS A 1 76 ? -13.369 5.869 15.626 1.00 88.88 76 LYS A N 1
ATOM 625 C CA . LYS A 1 76 ? -11.923 5.696 15.819 1.00 88.88 76 LYS A CA 1
ATOM 626 C C . LYS A 1 76 ? -11.179 5.992 14.524 1.00 88.88 76 LYS A C 1
ATOM 628 O O . LYS A 1 76 ? -11.549 5.514 13.453 1.00 88.88 76 LYS A O 1
ATOM 633 N N . SER A 1 77 ? -10.143 6.815 14.634 1.00 91.06 77 SER A N 1
ATOM 634 C CA . SER A 1 77 ? -9.292 7.207 13.513 1.00 91.06 77 SER A CA 1
ATOM 635 C C . SER A 1 77 ? -8.108 6.259 13.385 1.00 91.06 77 SER A C 1
ATOM 637 O O . SER A 1 77 ? -7.440 5.954 14.371 1.00 91.06 77 SER A O 1
ATOM 639 N N . PHE A 1 78 ? -7.835 5.825 12.161 1.00 91.56 78 PHE A N 1
ATOM 640 C CA . PHE A 1 78 ? -6.730 4.937 11.829 1.00 91.56 78 PHE A CA 1
ATOM 641 C C . PHE A 1 78 ? -5.919 5.537 10.690 1.00 91.56 78 PHE A C 1
ATOM 643 O O . PHE A 1 78 ? -6.476 6.121 9.758 1.00 91.56 78 PHE A O 1
ATOM 650 N N . ARG A 1 79 ? -4.596 5.366 10.751 1.00 93.19 79 ARG A N 1
ATOM 651 C CA . ARG A 1 79 ? -3.742 5.583 9.584 1.00 93.19 79 ARG A CA 1
ATOM 652 C C . ARG A 1 79 ? -3.949 4.412 8.631 1.00 93.19 79 ARG A C 1
ATOM 654 O O . ARG A 1 79 ? -3.836 3.257 9.039 1.00 93.19 79 ARG A O 1
ATOM 661 N N . VAL A 1 80 ? -4.254 4.723 7.383 1.00 95.12 80 VAL A N 1
ATOM 662 C CA . VAL A 1 80 ? -4.575 3.749 6.343 1.00 95.12 80 VAL A CA 1
ATOM 663 C C . VAL A 1 80 ? -3.805 4.060 5.067 1.00 95.12 80 VAL A C 1
ATOM 665 O O . VAL A 1 80 ? -3.396 5.202 4.848 1.00 95.12 80 VAL A O 1
ATOM 668 N N . ILE A 1 81 ? -3.643 3.050 4.223 1.00 96.19 81 ILE A N 1
ATOM 669 C CA . ILE A 1 81 ? -3.250 3.193 2.823 1.00 96.19 81 ILE A CA 1
ATOM 670 C C . ILE A 1 81 ? -4.529 3.057 1.996 1.00 96.19 81 ILE A C 1
ATOM 672 O O . ILE A 1 81 ? -5.270 2.085 2.149 1.00 96.19 81 ILE A O 1
ATOM 676 N N . ALA A 1 82 ? -4.845 4.058 1.181 1.00 95.31 82 ALA 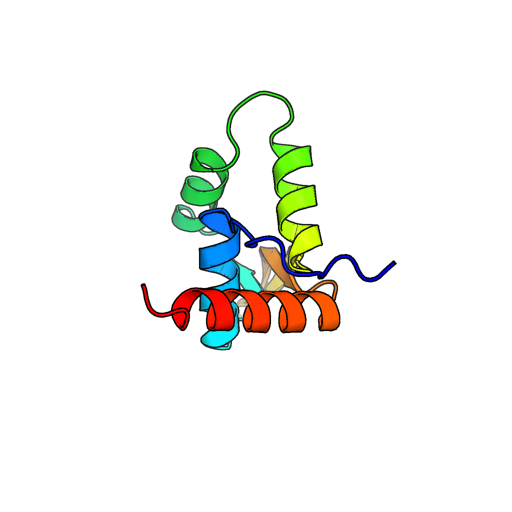A N 1
ATOM 677 C CA . ALA A 1 82 ? -6.094 4.108 0.426 1.00 95.31 82 ALA A CA 1
ATOM 678 C C . ALA A 1 82 ? -5.849 4.513 -1.027 1.00 95.31 82 ALA A C 1
ATOM 680 O O . ALA A 1 82 ? -4.862 5.180 -1.335 1.00 95.31 82 ALA A O 1
ATOM 681 N N . ILE A 1 83 ? -6.774 4.130 -1.907 1.00 94.62 83 ILE A N 1
ATOM 682 C CA . ILE A 1 83 ? -6.740 4.524 -3.318 1.00 94.62 83 ILE A CA 1
ATOM 683 C C . ILE A 1 83 ? -6.911 6.044 -3.421 1.00 94.62 83 ILE A C 1
ATOM 685 O O . ILE A 1 83 ? -7.911 6.593 -2.951 1.00 94.62 83 ILE A O 1
ATOM 689 N N . GLY A 1 84 ? -5.942 6.705 -4.052 1.00 91.50 84 GLY A N 1
ATOM 690 C CA . GLY A 1 84 ? -6.002 8.114 -4.451 1.00 91.50 84 GLY A CA 1
ATOM 691 C C . GLY A 1 84 ? -6.275 8.293 -5.943 1.00 91.50 84 GLY A C 1
ATOM 692 O O . GLY A 1 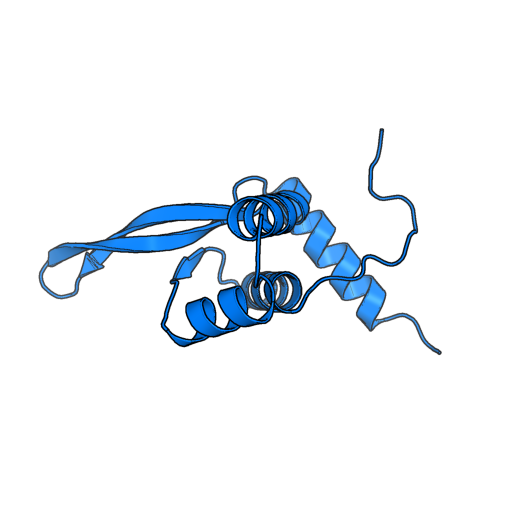84 ? -6.936 9.252 -6.330 1.00 91.50 84 GLY A O 1
ATOM 693 N N . ASN A 1 85 ? -5.829 7.348 -6.777 1.00 94.25 85 ASN A N 1
ATOM 694 C CA . ASN A 1 85 ? -6.051 7.353 -8.219 1.00 94.25 85 ASN A CA 1
ATOM 695 C C . ASN A 1 85 ? -6.518 5.964 -8.706 1.00 94.25 85 ASN A C 1
ATOM 697 O O . ASN A 1 85 ? -5.687 5.079 -8.923 1.00 94.25 85 ASN A O 1
ATOM 701 N N . PRO A 1 86 ? -7.835 5.762 -8.913 1.00 92.25 86 PRO A N 1
ATOM 702 C CA . PRO A 1 86 ? -8.388 4.473 -9.335 1.00 92.25 86 PRO A CA 1
ATOM 703 C C . PRO A 1 86 ? -7.878 3.982 -10.693 1.00 92.25 86 PRO A C 1
ATOM 705 O O . PRO A 1 86 ? -7.750 2.776 -10.895 1.00 92.25 86 PRO A O 1
ATOM 708 N N . GLN A 1 87 ? -7.572 4.896 -11.621 1.00 92.56 87 GLN A N 1
ATOM 709 C CA . GLN A 1 87 ? -7.054 4.533 -12.942 1.00 92.56 87 GLN A CA 1
ATOM 710 C C . GLN A 1 87 ? -5.639 3.963 -12.833 1.00 92.56 87 GLN A C 1
ATOM 712 O O . GLN A 1 87 ? -5.363 2.917 -13.412 1.00 92.56 87 GLN A O 1
ATOM 717 N N . ARG A 1 88 ? -4.758 4.605 -12.049 1.00 92.62 88 ARG A N 1
ATOM 718 C CA . ARG A 1 88 ? -3.412 4.070 -11.779 1.00 92.62 88 ARG A CA 1
ATOM 719 C C . ARG A 1 88 ? -3.465 2.745 -11.028 1.00 92.62 88 ARG A C 1
ATOM 721 O O . ARG A 1 88 ? -2.761 1.827 -11.416 1.00 92.62 88 ARG A O 1
ATOM 728 N N . ALA A 1 89 ? -4.341 2.623 -10.030 1.00 93.19 89 ALA A N 1
ATOM 729 C CA . ALA A 1 89 ? -4.522 1.365 -9.308 1.00 93.19 89 ALA A CA 1
ATOM 730 C C . ALA A 1 89 ? -4.965 0.226 -10.238 1.00 93.19 89 ALA A C 1
ATOM 732 O O . ALA A 1 89 ? -4.415 -0.866 -10.173 1.00 93.19 89 ALA A O 1
ATOM 733 N N . SER A 1 90 ? -5.899 0.493 -11.155 1.00 91.12 90 SER A N 1
ATOM 734 C CA . SER A 1 90 ? -6.347 -0.509 -12.133 1.00 91.12 90 SER A CA 1
ATOM 735 C C . SER A 1 90 ? -5.225 -0.909 -13.096 1.00 91.12 90 SER A C 1
ATOM 737 O O . SER A 1 90 ? -5.073 -2.089 -13.393 1.00 91.12 90 SER A O 1
ATOM 739 N N . LYS A 1 91 ? -4.407 0.054 -13.545 1.00 92.12 91 LYS A N 1
ATOM 740 C CA . LYS A 1 91 ? -3.223 -0.222 -14.376 1.00 92.12 91 LYS A CA 1
ATOM 741 C C . LYS A 1 91 ? -2.173 -1.049 -13.632 1.00 92.12 91 LYS A C 1
ATOM 743 O O . LYS A 1 91 ? -1.631 -1.976 -14.212 1.00 92.12 91 LYS A O 1
ATOM 748 N N . ALA A 1 92 ? -1.922 -0.747 -12.358 1.00 91.56 92 ALA A N 1
ATOM 749 C CA . ALA A 1 92 ? -0.989 -1.506 -11.528 1.00 91.56 92 ALA A CA 1
ATOM 750 C C . ALA A 1 92 ? -1.459 -2.954 -11.312 1.00 91.56 92 ALA A C 1
ATOM 752 O O . ALA A 1 92 ? -0.660 -3.873 -11.432 1.00 91.56 92 ALA A O 1
ATOM 753 N N . VAL A 1 93 ? -2.759 -3.164 -11.069 1.00 92.06 93 VAL A N 1
ATOM 754 C CA . VAL A 1 93 ? -3.349 -4.512 -10.982 1.00 92.06 93 VAL A CA 1
ATOM 755 C C . VAL A 1 93 ? -3.185 -5.269 -12.300 1.00 92.06 93 VAL A C 1
ATOM 757 O O . VAL A 1 93 ? -2.783 -6.425 -12.279 1.00 92.06 93 VAL A O 1
ATOM 760 N N . ALA A 1 94 ? -3.471 -4.633 -13.440 1.00 91.12 94 ALA A N 1
ATOM 761 C CA . ALA A 1 94 ? -3.305 -5.265 -14.748 1.00 91.12 94 ALA A CA 1
ATOM 762 C C . ALA A 1 94 ? -1.844 -5.670 -15.003 1.00 91.12 94 ALA A C 1
ATOM 764 O O . ALA A 1 94 ? 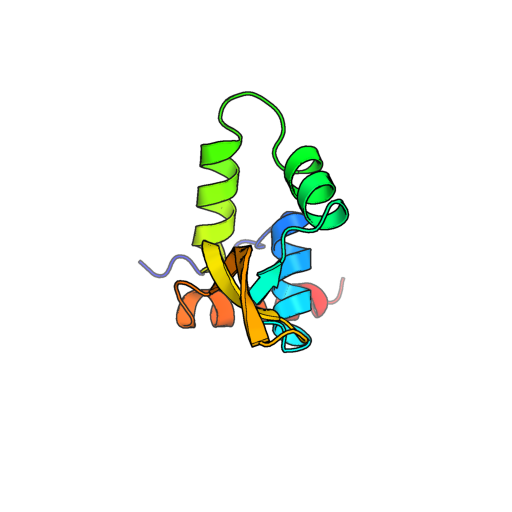-1.593 -6.829 -15.311 1.00 91.12 94 ALA A O 1
ATOM 765 N N . ALA A 1 95 ? -0.895 -4.758 -14.772 1.00 89.50 95 ALA A N 1
ATOM 766 C CA . ALA A 1 95 ? 0.534 -5.024 -14.939 1.00 89.50 95 ALA A CA 1
ATOM 767 C C . ALA A 1 95 ? 1.040 -6.154 -14.022 1.00 89.50 95 ALA A C 1
ATOM 769 O O . ALA A 1 95 ? 1.805 -7.004 -14.463 1.00 89.50 95 ALA A O 1
ATOM 770 N N . PHE A 1 96 ? 0.582 -6.203 -12.766 1.00 89.88 96 PHE A N 1
ATOM 771 C CA . PHE A 1 96 ? 0.922 -7.287 -11.838 1.00 89.88 96 PHE A CA 1
ATOM 772 C C . PHE A 1 96 ? 0.355 -8.641 -12.279 1.00 89.88 96 PHE A C 1
ATOM 774 O O . PHE A 1 96 ? 1.009 -9.671 -12.149 1.00 89.88 96 PHE A O 1
ATOM 781 N N . LEU A 1 97 ? -0.873 -8.666 -12.802 1.00 89.31 97 LEU A N 1
ATOM 782 C CA . LEU A 1 97 ? -1.436 -9.900 -13.341 1.00 89.31 97 LEU A CA 1
ATOM 783 C C . LEU A 1 97 ? -0.656 -10.345 -14.581 1.00 89.31 97 LEU A C 1
ATOM 785 O O . LEU A 1 97 ? -0.296 -11.511 -14.663 1.00 89.31 97 LEU A O 1
ATOM 789 N N . GLU A 1 98 ? -0.341 -9.434 -15.502 1.00 86.75 98 GLU A N 1
ATOM 790 C CA . GLU A 1 98 ? 0.463 -9.731 -16.695 1.00 86.75 98 GLU A CA 1
ATOM 791 C C . GLU A 1 98 ? 1.834 -10.326 -16.338 1.00 86.75 98 GLU A C 1
ATOM 793 O O . GLU A 1 98 ? 2.208 -11.347 -16.913 1.00 86.75 98 GLU A O 1
ATOM 798 N N . SER A 1 99 ? 2.528 -9.791 -15.324 1.00 80.94 99 SER A N 1
ATOM 799 C CA . SER A 1 99 ? 3.824 -10.327 -14.873 1.00 80.94 99 SER A CA 1
ATOM 800 C C . SER A 1 99 ? 3.739 -11.724 -14.246 1.00 80.94 99 SER A C 1
ATOM 802 O O . SER A 1 99 ? 4.736 -12.433 -14.183 1.00 80.94 99 SER A O 1
ATOM 804 N N . MET A 1 100 ? 2.563 -12.141 -13.768 1.00 78.94 100 MET A N 1
ATOM 805 C CA . MET A 1 100 ? 2.333 -13.493 -13.240 1.00 78.94 100 MET A CA 1
ATOM 806 C C . MET A 1 100 ? 2.032 -14.519 -14.346 1.00 78.94 100 MET A C 1
ATOM 808 O O . MET A 1 100 ? 2.066 -15.721 -14.080 1.00 78.94 100 MET A O 1
ATOM 812 N N . TYR A 1 101 ? 1.702 -14.062 -15.560 1.00 67.25 101 TYR A N 1
ATOM 813 C CA . TYR A 1 101 ? 1.295 -14.905 -16.690 1.00 67.25 101 TYR A CA 1
ATOM 814 C C . TYR A 1 101 ? 2.346 -15.023 -17.803 1.00 67.25 101 TYR A C 1
ATOM 816 O O . TYR A 1 101 ? 2.099 -15.766 -18.754 1.00 67.25 101 TYR A O 1
ATOM 824 N N . GLU A 1 102 ? 3.500 -14.355 -17.713 1.00 54.31 102 GLU A N 1
ATOM 825 C CA . GLU A 1 102 ? 4.597 -14.595 -18.658 1.00 54.31 102 GLU A CA 1
ATOM 826 C C . GLU A 1 102 ? 5.174 -16.012 -18.459 1.00 54.31 102 GLU A C 1
ATOM 828 O O . GLU A 1 102 ? 5.660 -16.335 -17.370 1.00 54.31 102 GLU A O 1
ATOM 833 N N . PRO A 1 103 ? 5.099 -16.898 -19.473 1.00 45.41 103 PRO A N 1
ATOM 834 C CA . PRO A 1 103 ? 5.785 -18.179 -19.416 1.00 45.41 103 PRO A CA 1
ATOM 835 C C . PRO A 1 103 ? 7.307 -17.963 -19.552 1.00 45.41 103 PRO A C 1
ATOM 837 O O . PRO A 1 103 ? 7.713 -17.025 -20.242 1.00 45.41 103 PRO A O 1
ATOM 840 N N . PRO A 1 104 ? 8.137 -18.811 -18.912 1.00 51.16 104 PRO A N 1
ATOM 841 C CA . PRO A 1 104 ? 9.595 -18.759 -19.040 1.00 51.16 104 PRO A CA 1
ATOM 842 C C . PRO A 1 104 ? 10.087 -18.980 -20.476 1.00 51.16 104 PRO A C 1
ATOM 844 O O . PRO A 1 104 ? 9.381 -19.663 -21.258 1.00 51.16 104 PRO A O 1
#